Protein AF-A0A2V5UFL3-F1 (afdb_monomer_lite)

Foldseek 3Di:
DDDDDDDDDPPPPPVVVVVVVVVVVVVVVVVVVVVVQVLQQVQVVVQCVVVDPQPAWHKDWPDDDDFKTKIWIGGPDVVVDHIKIWMWGADPNHIHTDDMDNDDDPVRCVVVVPDPVHDD

Sequence (120 aa):
MRITSKTSSVRLCHVRLITLLALAITCVGSLSAASEERAVTIAAKEYVAANSRVSGFHVRVEKIEKDYARVKVIPKDPSETDAAWVFLKREKGVWRGLMMGTYFTREDYNEFHIPGGIQL

pLDDT: mean 83.34, std 21.04, range [37.44, 98.69]

Secondary structure (DSSP, 8-state):
---------TTSHHHHHHHHHHHHHHHHHHHHHHHHHHHHHHHHHHHHHHH---S-EEEEEEEEETTEEEEEEEESSTTT---EEEEEEEETTEEEEEEEES---HHHHHHTT--GGG--

Structure (mmCIF, N/CA/C/O backbone):
data_AF-A0A2V5UFL3-F1
#
_entry.id   AF-A0A2V5UFL3-F1
#
loop_
_atom_site.group_PDB
_atom_site.id
_atom_site.type_symbol
_atom_site.label_atom_id
_atom_site.label_alt_id
_atom_site.label_comp_id
_atom_site.label_asym_id
_atom_site.label_entity_id
_atom_site.label_seq_id
_atom_site.pdbx_PDB_ins_code
_atom_site.Cartn_x
_atom_site.Cartn_y
_atom_site.Cartn_z
_atom_site.occupancy
_atom_site.B_iso_or_equiv
_atom_site.auth_seq_id
_atom_site.auth_comp_id
_atom_site.auth_asym_id
_atom_site.auth_atom_id
_atom_site.pdbx_PDB_model_num
ATOM 1 N N . MET A 1 1 ? -3.287 36.948 74.217 1.00 37.44 1 MET A N 1
ATOM 2 C CA . MET A 1 1 ? -2.301 36.492 73.211 1.00 37.44 1 MET A CA 1
ATOM 3 C C . MET A 1 1 ? -3.013 36.448 71.856 1.00 37.44 1 MET A C 1
ATOM 5 O O . MET A 1 1 ? -3.918 35.642 71.698 1.00 37.44 1 MET A O 1
ATOM 9 N N . ARG A 1 2 ? -2.749 37.405 70.949 1.00 39.56 2 ARG A N 1
ATOM 10 C CA . ARG A 1 2 ? -3.377 37.484 69.609 1.00 39.56 2 ARG A CA 1
ATOM 11 C C . ARG A 1 2 ? -2.596 36.597 68.641 1.00 39.56 2 ARG A C 1
ATOM 13 O O . ARG A 1 2 ? -1.389 36.781 68.529 1.00 39.56 2 ARG A O 1
ATOM 20 N N . ILE A 1 3 ? -3.275 35.703 67.926 1.00 42.69 3 ILE A N 1
ATOM 21 C CA . ILE A 1 3 ? -2.694 34.955 66.804 1.00 42.69 3 ILE A CA 1
ATOM 22 C C . ILE A 1 3 ? -3.353 35.474 65.524 1.00 42.69 3 ILE A C 1
ATOM 24 O O . ILE A 1 3 ? -4.572 35.438 65.375 1.00 42.69 3 ILE A O 1
ATOM 28 N N . THR A 1 4 ? -2.532 36.034 64.644 1.00 44.34 4 THR A N 1
ATOM 29 C CA . THR A 1 4 ? -2.892 36.573 63.333 1.00 44.34 4 THR A CA 1
ATOM 30 C C . THR A 1 4 ? -3.132 35.436 62.333 1.00 44.34 4 THR A C 1
ATOM 32 O O . THR A 1 4 ? -2.289 34.557 62.165 1.00 44.34 4 THR A O 1
ATOM 35 N N . SER A 1 5 ? -4.278 35.442 61.642 1.00 39.91 5 SER A N 1
ATOM 36 C CA . SER A 1 5 ? -4.560 34.500 60.553 1.00 39.91 5 SER A CA 1
ATOM 37 C C . SER A 1 5 ? -3.822 34.921 59.278 1.00 39.91 5 SER A C 1
ATOM 39 O O . SER A 1 5 ? -4.072 36.000 58.737 1.00 39.91 5 SER A O 1
ATOM 41 N N . LYS A 1 6 ? -2.932 34.065 58.765 1.00 42.91 6 LYS A N 1
ATOM 42 C CA . LYS A 1 6 ? -2.357 34.198 57.419 1.00 42.91 6 LYS A CA 1
ATOM 43 C C . LYS A 1 6 ? -3.362 33.678 56.390 1.00 42.91 6 LYS A C 1
ATOM 45 O O . LYS A 1 6 ? -3.537 32.471 56.257 1.00 42.91 6 LYS A O 1
ATOM 50 N N . THR A 1 7 ? -3.956 34.578 55.616 1.00 50.47 7 THR A N 1
ATOM 51 C CA . THR A 1 7 ? -4.783 34.226 54.454 1.00 50.47 7 THR A CA 1
ATOM 52 C C . THR A 1 7 ? -4.183 34.904 53.235 1.00 50.47 7 THR A C 1
ATOM 54 O O . THR A 1 7 ? -4.352 36.108 53.089 1.00 50.47 7 THR A O 1
ATOM 57 N N . SER A 1 8 ? -3.442 34.166 52.399 1.00 49.12 8 SER A N 1
ATOM 58 C CA . SER A 1 8 ? -3.213 34.454 50.964 1.00 49.12 8 SER A CA 1
ATOM 59 C C . SER A 1 8 ? -2.169 33.498 50.381 1.00 49.12 8 SER A C 1
ATOM 61 O O . SER A 1 8 ? -0.996 33.837 50.265 1.00 49.12 8 SER A O 1
ATOM 63 N N . SER A 1 9 ? -2.562 32.276 50.016 1.00 47.22 9 SER A N 1
ATOM 64 C CA . SER A 1 9 ? -1.705 31.412 49.172 1.00 47.22 9 SER A CA 1
ATOM 65 C C . SER A 1 9 ? -2.474 30.457 48.248 1.00 47.22 9 SER A C 1
ATOM 67 O O . SER A 1 9 ? -1.870 29.779 47.428 1.00 47.22 9 SER A O 1
ATOM 69 N N . VAL A 1 10 ? -3.809 30.408 48.312 1.00 48.25 10 VAL A N 1
ATOM 70 C CA . VAL A 1 10 ? -4.578 29.316 47.677 1.00 48.25 10 VAL A CA 1
ATOM 71 C C . VAL A 1 10 ? -4.813 29.515 46.168 1.00 48.25 10 VAL A C 1
ATOM 73 O O . VAL A 1 10 ? -5.103 28.557 45.455 1.00 48.25 10 VAL A O 1
ATOM 76 N N . ARG A 1 11 ? -4.647 30.730 45.625 1.00 48.91 11 ARG A N 1
ATOM 77 C CA . ARG A 1 11 ? -5.017 31.014 44.222 1.00 48.91 11 ARG A CA 1
ATOM 78 C C . ARG A 1 11 ? -3.929 30.726 43.175 1.00 48.91 11 ARG A C 1
ATOM 80 O O . ARG A 1 11 ? -4.244 30.736 41.993 1.00 48.91 11 ARG A O 1
ATOM 87 N N . LEU A 1 12 ? -2.686 30.430 43.571 1.00 42.66 12 LEU A N 1
ATOM 88 C CA . LEU A 1 12 ? -1.566 30.286 42.622 1.00 42.66 12 LEU A CA 1
ATOM 89 C C . LEU A 1 12 ? -1.245 28.826 42.225 1.00 42.66 12 LEU A C 1
ATOM 91 O O . LEU A 1 12 ? -0.636 28.600 41.182 1.00 42.66 12 LEU A O 1
ATOM 95 N N . CYS A 1 13 ? -1.680 27.829 43.009 1.00 39.75 13 CYS A N 1
ATOM 96 C CA . CYS A 1 13 ? -1.361 26.412 42.755 1.00 39.75 13 CYS A CA 1
ATOM 97 C C . CYS A 1 13 ? -2.245 25.731 41.696 1.00 39.75 13 CYS A C 1
ATOM 99 O O . CYS A 1 13 ? -1.808 24.763 41.080 1.00 39.75 13 CYS A O 1
ATOM 101 N N . HIS A 1 14 ? -3.456 26.232 41.435 1.00 38.62 14 HIS A N 1
ATOM 102 C CA . HIS A 1 14 ? -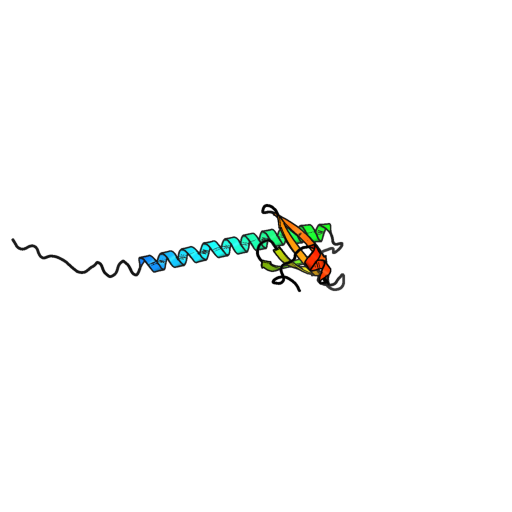4.385 25.568 40.508 1.00 38.62 14 HIS A CA 1
ATOM 103 C C . HIS A 1 14 ? -4.048 25.796 39.026 1.00 38.62 14 HIS A C 1
ATOM 105 O O . HIS A 1 14 ? -4.368 24.958 38.189 1.00 38.62 14 HIS A O 1
ATOM 111 N N . VAL A 1 15 ? -3.355 26.888 38.687 1.00 44.06 15 VAL A N 1
ATOM 112 C CA . VAL A 1 15 ? -3.023 27.213 37.286 1.00 44.06 15 VAL A CA 1
ATOM 113 C C . VAL A 1 15 ? -1.778 26.453 36.798 1.00 44.06 15 VAL A C 1
ATOM 115 O O . VAL A 1 15 ? -1.653 26.162 35.611 1.00 44.06 15 VAL A O 1
ATOM 118 N N . ARG A 1 16 ? -0.872 26.062 37.709 1.00 47.00 16 ARG A N 1
ATOM 119 C CA . ARG A 1 16 ? 0.365 25.329 37.368 1.00 47.00 16 ARG A CA 1
ATOM 120 C C . ARG A 1 16 ? 0.196 23.813 37.247 1.00 47.00 16 ARG A C 1
ATOM 122 O O . ARG A 1 16 ? 1.035 23.168 36.629 1.00 47.00 16 ARG A O 1
ATOM 129 N N . LEU A 1 17 ? -0.870 23.241 37.805 1.00 44.66 17 LEU A N 1
ATOM 130 C CA . LEU A 1 17 ? -1.098 21.792 37.757 1.00 44.66 17 LEU A CA 1
ATOM 131 C C . LEU A 1 17 ? -1.708 21.333 36.417 1.00 44.66 17 LEU A C 1
ATOM 133 O O . LEU A 1 17 ? -1.448 20.223 35.968 1.00 44.66 17 LEU A O 1
ATOM 137 N N . ILE A 1 18 ? -2.465 22.203 35.739 1.00 50.38 18 ILE A N 1
ATOM 138 C CA . ILE A 1 18 ? -3.144 21.879 34.470 1.00 50.38 18 ILE A CA 1
ATOM 139 C C . ILE A 1 18 ? -2.163 21.884 33.281 1.00 50.38 18 ILE A C 1
ATOM 141 O O . ILE A 1 18 ? -2.293 21.082 32.359 1.00 50.38 18 ILE A O 1
ATOM 145 N N . THR A 1 19 ? -1.135 22.735 33.310 1.00 50.19 19 THR A N 1
ATOM 146 C CA . THR A 1 19 ? -0.148 22.859 32.220 1.00 50.19 19 THR A CA 1
ATOM 147 C C . THR A 1 19 ? 0.825 21.678 32.133 1.00 50.19 19 THR A C 1
ATOM 149 O O . THR A 1 19 ? 1.247 21.322 31.036 1.00 50.19 19 THR A O 1
ATOM 152 N N . LEU A 1 20 ? 1.137 21.015 33.252 1.00 50.00 20 LEU A N 1
ATOM 153 C CA . LEU A 1 20 ? 2.008 19.830 33.277 1.00 50.00 20 LEU A CA 1
ATOM 154 C C . LEU A 1 20 ? 1.320 18.555 32.759 1.00 50.00 20 LEU A C 1
ATOM 156 O O . LEU A 1 20 ? 1.989 17.691 32.198 1.00 50.00 20 LEU A O 1
ATOM 160 N N . LEU A 1 21 ? -0.008 18.448 32.879 1.00 49.72 21 LEU A N 1
ATOM 161 C CA . LEU A 1 21 ? -0.758 17.286 32.390 1.00 49.72 21 LEU A CA 1
ATOM 162 C C . LEU A 1 21 ? -0.934 17.306 30.859 1.00 49.72 21 LEU A C 1
ATOM 164 O O . LEU A 1 21 ? -0.890 16.259 30.219 1.00 49.72 21 LEU A O 1
ATOM 168 N N . ALA A 1 22 ? -1.058 18.491 30.253 1.00 52.38 22 ALA A N 1
ATOM 169 C CA . ALA A 1 22 ? -1.184 18.637 28.800 1.00 52.38 22 ALA A CA 1
ATOM 170 C C . ALA A 1 22 ? 0.103 18.264 28.032 1.00 52.38 22 ALA A C 1
ATOM 172 O O . ALA A 1 22 ? 0.022 17.790 26.901 1.00 52.38 22 ALA A 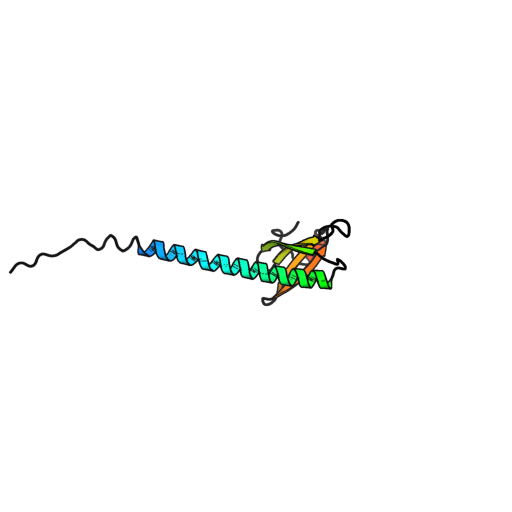O 1
ATOM 173 N N . LEU A 1 23 ? 1.284 18.423 28.646 1.00 50.09 23 LEU A N 1
ATOM 174 C CA . LEU A 1 23 ? 2.574 18.122 28.010 1.00 50.09 23 LEU A CA 1
ATOM 175 C C . LEU A 1 23 ? 2.916 16.618 28.008 1.00 50.09 23 LEU A C 1
ATOM 177 O O . LEU A 1 23 ? 3.682 16.164 27.165 1.00 50.09 23 LEU A O 1
ATOM 181 N N . ALA A 1 24 ? 2.332 15.825 28.911 1.00 51.88 24 ALA A N 1
ATOM 182 C CA . ALA A 1 24 ? 2.533 14.372 28.944 1.00 51.88 24 ALA A CA 1
ATOM 183 C C . ALA A 1 24 ? 1.692 13.623 27.889 1.00 51.88 24 ALA A C 1
ATOM 185 O O . ALA A 1 24 ? 2.089 12.556 27.420 1.00 51.88 24 ALA A O 1
ATOM 186 N N . ILE A 1 25 ? 0.549 14.187 27.481 1.00 52.91 25 ILE A N 1
ATOM 187 C CA . ILE A 1 25 ? -0.391 13.547 26.543 1.00 52.91 25 ILE A CA 1
ATOM 188 C C . ILE A 1 25 ? 0.145 13.562 25.099 1.00 52.91 25 ILE A C 1
ATOM 190 O O . ILE A 1 25 ? -0.155 12.660 24.318 1.00 52.91 25 ILE A O 1
ATOM 194 N N . THR A 1 26 ? 0.995 14.524 24.735 1.00 54.38 26 THR A N 1
ATOM 195 C CA . THR A 1 26 ? 1.530 14.643 23.367 1.00 54.38 26 THR A CA 1
ATOM 196 C C . THR A 1 26 ? 2.640 13.637 23.050 1.00 54.38 26 THR A C 1
ATOM 198 O O . THR A 1 26 ? 2.790 13.241 21.896 1.00 54.38 26 THR A O 1
ATOM 201 N N . CYS A 1 27 ? 3.388 13.157 24.047 1.00 53.66 27 CYS A N 1
ATOM 202 C CA . CYS A 1 27 ? 4.487 12.212 23.815 1.00 53.66 27 CYS A CA 1
ATOM 203 C C . CYS A 1 27 ? 4.018 10.779 23.505 1.00 53.66 27 CYS A C 1
ATOM 205 O O . CYS A 1 27 ? 4.705 10.057 22.784 1.00 53.66 27 CYS A O 1
ATOM 207 N N . VAL A 1 28 ? 2.851 10.359 24.011 1.00 58.12 28 VAL A N 1
ATOM 208 C CA . VAL A 1 28 ? 2.357 8.978 23.837 1.00 58.12 28 VAL A CA 1
ATOM 209 C C . VAL A 1 28 ? 1.845 8.727 22.411 1.00 58.12 28 VAL A C 1
ATOM 211 O O . VAL A 1 28 ? 2.096 7.664 21.845 1.00 58.12 28 VAL A O 1
ATOM 214 N N . GLY A 1 29 ? 1.183 9.711 21.792 1.00 59.06 29 GLY A N 1
ATOM 215 C CA . GLY A 1 29 ? 0.630 9.567 20.438 1.00 59.06 29 GLY A CA 1
ATOM 216 C C . GLY A 1 29 ? 1.696 9.389 19.350 1.00 59.06 29 GLY A C 1
ATOM 217 O O . GLY A 1 29 ? 1.552 8.544 18.466 1.00 59.06 29 GLY A O 1
ATOM 218 N N . SER A 1 30 ? 2.805 10.127 19.443 1.00 63.56 30 SER A N 1
ATOM 219 C CA . SER A 1 30 ? 3.878 10.108 18.436 1.00 63.56 30 SER A CA 1
ATOM 220 C C . SER A 1 30 ? 4.609 8.765 18.360 1.00 63.56 30 SER A C 1
ATOM 222 O O . SER A 1 30 ? 4.989 8.322 17.276 1.00 63.56 30 SER A O 1
ATOM 224 N N . LEU A 1 31 ? 4.779 8.084 19.498 1.00 66.75 31 LEU A N 1
ATOM 225 C CA . LEU A 1 31 ? 5.434 6.776 19.533 1.00 66.75 31 LEU A CA 1
ATOM 226 C C . LEU A 1 31 ? 4.569 5.693 18.869 1.00 66.75 31 LEU A C 1
ATOM 228 O O . LEU A 1 31 ? 5.103 4.852 18.146 1.00 66.75 31 LEU A O 1
ATOM 232 N N . SER A 1 32 ? 3.245 5.764 19.050 1.00 76.88 32 SER A N 1
ATOM 233 C CA . SER A 1 32 ? 2.290 4.846 18.417 1.00 76.88 32 SER A CA 1
ATOM 234 C C . SER A 1 32 ? 2.257 5.003 16.896 1.00 76.88 32 SER A C 1
ATOM 236 O O . SER A 1 32 ? 2.218 4.006 16.180 1.00 76.88 32 SER A O 1
ATOM 238 N N . ALA A 1 33 ? 2.300 6.235 16.381 1.00 80.56 33 ALA A N 1
ATOM 239 C CA . ALA A 1 33 ? 2.330 6.473 14.937 1.00 80.56 33 ALA A CA 1
ATOM 240 C C . ALA A 1 33 ? 3.618 5.919 14.301 1.00 80.56 33 ALA A C 1
ATOM 242 O O . ALA A 1 33 ? 3.568 5.227 13.286 1.00 80.56 33 ALA A O 1
ATOM 243 N N . ALA A 1 34 ? 4.768 6.138 14.947 1.00 85.25 34 ALA A N 1
ATOM 244 C CA . ALA A 1 34 ? 6.055 5.645 14.462 1.00 85.25 34 ALA A CA 1
ATOM 245 C C . ALA A 1 34 ? 6.203 4.112 14.545 1.00 85.25 34 ALA A C 1
ATOM 247 O O . ALA A 1 34 ? 6.981 3.529 13.784 1.00 85.25 34 ALA A O 1
ATOM 248 N N . SER A 1 35 ? 5.523 3.438 15.481 1.00 90.00 35 SER A N 1
ATOM 249 C CA . SER A 1 35 ? 5.478 1.969 15.511 1.00 90.00 35 SER A CA 1
ATOM 250 C C . SER A 1 35 ? 4.544 1.414 14.438 1.00 90.00 35 SER A C 1
ATOM 252 O O . SER A 1 35 ? 4.875 0.421 13.795 1.00 90.00 35 SER A O 1
ATOM 254 N N . GLU A 1 36 ? 3.412 2.081 14.212 1.00 94.38 36 GLU A N 1
ATOM 255 C CA . GLU A 1 36 ? 2.435 1.716 13.188 1.00 94.38 36 GLU A CA 1
ATOM 256 C C . GLU A 1 36 ? 3.030 1.804 11.778 1.00 94.38 36 GLU A C 1
ATOM 258 O O . GLU A 1 36 ? 2.995 0.840 11.016 1.00 94.38 36 GLU A O 1
ATOM 263 N N . GLU A 1 37 ? 3.670 2.929 11.453 1.00 96.12 37 GLU A N 1
ATOM 264 C CA . GLU A 1 37 ? 4.316 3.135 10.156 1.00 96.12 37 GLU A CA 1
ATOM 265 C C . GLU A 1 37 ? 5.421 2.101 9.899 1.00 96.12 37 GLU A C 1
ATOM 267 O O . GLU A 1 37 ? 5.567 1.597 8.781 1.00 96.12 37 GLU A O 1
ATOM 272 N N . ARG A 1 38 ? 6.164 1.714 10.947 1.00 96.69 38 ARG A N 1
ATOM 273 C CA . ARG A 1 38 ? 7.159 0.637 10.869 1.00 96.69 38 ARG A CA 1
ATOM 274 C C . ARG A 1 38 ? 6.523 -0.718 10.568 1.00 96.69 38 ARG A C 1
ATOM 276 O O . ARG A 1 38 ? 7.032 -1.421 9.698 1.00 96.69 38 ARG A O 1
ATOM 283 N N . ALA A 1 39 ? 5.426 -1.073 11.235 1.00 97.38 39 ALA A N 1
ATOM 284 C CA . ALA A 1 39 ? 4.725 -2.333 10.992 1.00 97.38 39 ALA A CA 1
ATOM 285 C C . ALA A 1 39 ? 4.178 -2.413 9.554 1.00 97.38 39 ALA A C 1
ATOM 287 O O . ALA A 1 39 ? 4.396 -3.410 8.866 1.00 97.38 39 ALA A O 1
ATOM 288 N N . VAL A 1 40 ? 3.562 -1.330 9.066 1.00 98.38 40 VAL A N 1
ATOM 289 C CA . VAL A 1 40 ? 3.100 -1.212 7.673 1.00 98.38 40 VAL A CA 1
ATOM 290 C C . VAL A 1 40 ? 4.268 -1.320 6.690 1.00 98.38 40 VAL A C 1
ATOM 292 O O . VAL A 1 40 ? 4.177 -2.036 5.697 1.00 98.38 40 VAL A O 1
ATOM 295 N N . THR A 1 41 ? 5.385 -0.645 6.973 1.00 98.44 41 THR A N 1
ATOM 296 C CA . THR A 1 41 ? 6.595 -0.681 6.136 1.00 98.44 41 THR A CA 1
ATOM 297 C C . THR A 1 41 ? 7.151 -2.096 5.994 1.00 98.44 41 THR A C 1
ATOM 299 O O . THR A 1 41 ? 7.538 -2.491 4.894 1.00 98.44 41 THR A O 1
ATOM 302 N N . ILE A 1 42 ? 7.209 -2.858 7.091 1.00 98.19 42 ILE A N 1
ATOM 303 C CA . ILE A 1 42 ? 7.691 -4.246 7.087 1.00 98.19 42 ILE A CA 1
ATOM 304 C C . ILE A 1 42 ? 6.757 -5.118 6.245 1.00 98.19 42 ILE A C 1
ATOM 306 O O . ILE A 1 42 ? 7.213 -5.727 5.280 1.00 98.19 42 ILE A O 1
ATOM 310 N N . ALA A 1 43 ? 5.452 -5.086 6.529 1.00 98.44 43 ALA A N 1
ATOM 311 C CA . ALA A 1 43 ? 4.467 -5.882 5.799 1.00 98.44 43 ALA A CA 1
ATOM 312 C C . ALA A 1 43 ? 4.430 -5.544 4.298 1.00 98.44 43 ALA A C 1
ATOM 314 O O . ALA A 1 43 ? 4.300 -6.434 3.458 1.00 98.44 43 ALA A O 1
ATOM 315 N N . ALA A 1 44 ? 4.594 -4.268 3.934 1.00 98.38 44 ALA A N 1
ATOM 316 C CA . ALA A 1 44 ? 4.659 -3.854 2.537 1.00 98.38 44 ALA A CA 1
ATOM 317 C C . ALA A 1 44 ? 5.895 -4.423 1.836 1.00 98.38 44 ALA A C 1
ATOM 319 O O . ALA A 1 44 ? 5.784 -4.930 0.723 1.00 98.38 44 ALA A O 1
ATOM 320 N N . LYS A 1 45 ? 7.067 -4.386 2.482 1.00 97.88 45 LYS A N 1
ATOM 321 C CA . LYS A 1 45 ? 8.290 -4.977 1.921 1.00 97.88 45 LYS A CA 1
ATOM 322 C C . LYS A 1 45 ? 8.154 -6.481 1.720 1.00 97.88 45 LYS A C 1
ATOM 324 O O . LYS A 1 45 ? 8.531 -6.970 0.661 1.00 97.88 45 LYS A O 1
ATOM 329 N N . GLU A 1 46 ? 7.602 -7.187 2.702 1.00 97.44 46 GLU A N 1
ATOM 330 C CA . GLU A 1 46 ? 7.355 -8.629 2.613 1.00 97.44 46 GLU A CA 1
ATOM 331 C C . GLU A 1 46 ? 6.397 -8.960 1.466 1.00 97.44 46 GLU A C 1
ATOM 333 O O . GLU A 1 46 ? 6.688 -9.828 0.645 1.00 97.44 46 GLU A O 1
ATOM 338 N N . TYR A 1 47 ? 5.293 -8.219 1.353 1.00 97.75 47 TYR A N 1
ATOM 339 C CA . TYR A 1 47 ? 4.325 -8.427 0.284 1.00 97.75 47 TYR A CA 1
ATOM 340 C C . TYR A 1 47 ? 4.916 -8.148 -1.103 1.00 97.75 47 TYR A C 1
ATOM 342 O O . TYR A 1 47 ? 4.735 -8.956 -2.011 1.00 97.75 47 TYR A O 1
ATOM 350 N N . VAL A 1 48 ? 5.660 -7.049 -1.275 1.00 96.81 48 VAL A N 1
ATOM 351 C CA . VAL A 1 48 ? 6.315 -6.730 -2.555 1.00 96.81 48 VAL A CA 1
ATOM 352 C C . VAL A 1 48 ? 7.353 -7.791 -2.906 1.00 96.81 48 VAL A C 1
ATOM 354 O O . VAL A 1 48 ? 7.366 -8.256 -4.039 1.00 96.81 48 VAL A O 1
ATOM 357 N N . ALA A 1 49 ? 8.181 -8.222 -1.952 1.00 95.69 49 ALA A N 1
ATOM 358 C CA . ALA A 1 49 ? 9.180 -9.263 -2.192 1.00 95.69 49 ALA A CA 1
ATOM 359 C C . ALA A 1 49 ? 8.548 -10.606 -2.602 1.00 95.69 49 ALA A C 1
ATOM 361 O O . ALA A 1 49 ? 9.126 -11.333 -3.403 1.00 95.69 49 ALA A O 1
ATOM 362 N N . ALA A 1 50 ? 7.357 -10.924 -2.085 1.00 96.12 50 ALA A N 1
ATOM 363 C CA . ALA A 1 50 ? 6.632 -12.141 -2.441 1.00 96.12 50 ALA A CA 1
ATOM 364 C C . ALA A 1 50 ? 5.895 -12.057 -3.794 1.00 96.12 50 ALA A C 1
ATOM 366 O O . ALA A 1 50 ? 5.634 -13.094 -4.400 1.00 96.12 50 ALA A O 1
ATOM 367 N N . ASN A 1 51 ? 5.546 -10.853 -4.264 1.00 95.31 51 ASN A N 1
ATOM 368 C CA . ASN A 1 51 ? 4.664 -10.654 -5.425 1.00 95.31 51 ASN A CA 1
ATOM 369 C C . ASN A 1 51 ? 5.317 -9.897 -6.596 1.00 95.31 51 ASN A C 1
ATOM 371 O O . ASN A 1 51 ? 4.672 -9.684 -7.621 1.00 95.3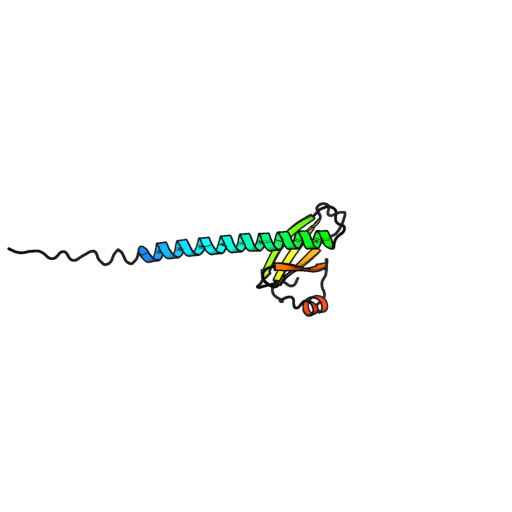1 51 ASN A O 1
ATOM 375 N N . SER A 1 52 ? 6.577 -9.475 -6.472 1.00 89.69 52 SER A N 1
ATOM 376 C CA . SER A 1 52 ? 7.307 -8.720 -7.493 1.00 89.69 52 SER A CA 1
ATOM 377 C C . SER A 1 52 ? 8.633 -9.386 -7.853 1.00 89.69 52 SER A C 1
ATOM 379 O O . SER A 1 52 ? 9.248 -10.071 -7.041 1.00 89.69 52 SER A O 1
ATOM 381 N N . ARG A 1 53 ? 9.095 -9.150 -9.086 1.00 88.00 53 ARG A N 1
ATOM 382 C CA . ARG A 1 53 ? 10.418 -9.577 -9.578 1.00 88.00 53 ARG A CA 1
ATOM 383 C C . ARG A 1 53 ? 11.491 -8.492 -9.452 1.00 88.00 53 ARG A C 1
ATOM 385 O O . ARG A 1 53 ? 12.624 -8.714 -9.865 1.00 88.00 53 ARG A O 1
ATOM 392 N N . VAL A 1 54 ? 11.137 -7.323 -8.920 1.00 86.50 54 VAL A N 1
ATOM 393 C CA . VAL A 1 54 ? 12.050 -6.181 -8.802 1.00 86.50 54 VAL A CA 1
ATOM 394 C C . VAL A 1 54 ? 13.170 -6.507 -7.819 1.00 86.50 54 VAL A C 1
ATOM 396 O O . VAL A 1 54 ? 12.920 -6.857 -6.666 1.00 86.50 54 VAL A O 1
ATOM 399 N N . SER A 1 55 ? 14.411 -6.357 -8.280 1.00 82.00 55 SER A N 1
ATOM 400 C CA . SER A 1 55 ? 15.627 -6.733 -7.550 1.00 82.00 55 SER A CA 1
ATOM 401 C C . SER A 1 55 ? 15.908 -5.831 -6.337 1.00 82.00 55 SER A C 1
ATOM 403 O O . SER A 1 55 ? 16.553 -6.241 -5.368 1.00 82.00 55 SER A O 1
ATOM 405 N N . GLY A 1 56 ? 15.379 -4.603 -6.347 1.00 92.69 56 GLY A N 1
ATOM 406 C CA . GLY A 1 56 ? 15.489 -3.678 -5.231 1.00 92.69 56 GLY A CA 1
ATOM 407 C C . GLY A 1 56 ? 14.515 -2.509 -5.305 1.00 92.69 56 GLY A C 1
ATOM 408 O O . GLY A 1 56 ? 14.321 -1.885 -6.343 1.00 92.69 56 GLY A O 1
ATOM 409 N N . PHE A 1 57 ? 13.937 -2.169 -4.157 1.00 96.62 57 PHE A N 1
ATOM 410 C CA . PHE A 1 57 ? 12.958 -1.095 -4.044 1.00 96.62 57 PHE A CA 1
ATOM 411 C C . PHE A 1 57 ? 13.027 -0.411 -2.676 1.00 96.62 57 PHE A C 1
ATOM 413 O O . PHE A 1 57 ? 13.560 -0.941 -1.696 1.00 96.62 57 PHE A O 1
ATOM 420 N N . HIS A 1 58 ? 12.454 0.783 -2.623 1.00 96.69 58 HIS A N 1
ATOM 421 C CA . HIS A 1 58 ? 12.098 1.504 -1.416 1.00 96.69 58 HIS A CA 1
ATOM 422 C C . HIS A 1 58 ? 10.578 1.523 -1.279 1.00 96.69 58 HIS A C 1
ATOM 424 O O . HIS A 1 58 ? 9.849 1.479 -2.268 1.00 96.69 58 HIS A O 1
ATOM 430 N N . VAL A 1 59 ? 10.098 1.607 -0.044 1.00 97.62 59 VAL A N 1
ATOM 431 C CA . VAL A 1 59 ? 8.677 1.813 0.232 1.00 97.62 59 VAL A CA 1
ATOM 432 C C . VAL A 1 59 ? 8.505 3.085 1.041 1.00 97.62 59 VAL A C 1
ATOM 434 O O . VAL A 1 59 ? 9.351 3.410 1.877 1.00 97.62 59 VAL A O 1
ATOM 437 N N . ARG A 1 60 ? 7.409 3.795 0.795 1.00 98.25 60 ARG A N 1
ATOM 438 C CA . ARG A 1 60 ? 7.000 4.973 1.555 1.00 98.25 60 ARG A CA 1
ATOM 439 C C . ARG A 1 60 ? 5.530 4.843 1.908 1.00 98.25 60 ARG A C 1
ATOM 441 O O . ARG A 1 60 ? 4.691 4.763 1.012 1.00 98.25 60 ARG A O 1
ATOM 448 N N . VAL A 1 61 ? 5.223 4.827 3.198 1.00 98.31 61 VAL A N 1
ATOM 449 C CA . VAL A 1 61 ? 3.836 4.865 3.664 1.00 98.31 61 VAL A CA 1
ATOM 450 C C . VAL A 1 61 ? 3.270 6.242 3.328 1.00 98.31 61 VAL A C 1
ATOM 452 O O . VAL A 1 61 ? 3.828 7.255 3.735 1.00 98.31 61 VAL A O 1
ATOM 455 N N . GLU A 1 62 ? 2.207 6.291 2.528 1.00 98.06 62 GLU A N 1
ATOM 456 C CA . GLU A 1 62 ? 1.584 7.562 2.138 1.00 98.06 62 GLU A CA 1
ATOM 457 C C . GLU A 1 62 ? 0.405 7.901 3.039 1.00 98.06 62 GLU A C 1
ATOM 459 O O . GLU A 1 62 ? 0.212 9.061 3.398 1.00 98.06 62 GLU A O 1
ATOM 464 N N . LYS A 1 63 ? -0.393 6.892 3.401 1.00 97.50 63 LYS A N 1
ATOM 465 C CA . LYS A 1 63 ? -1.546 7.084 4.272 1.00 97.50 63 LYS A CA 1
ATOM 466 C C . LYS A 1 63 ? -1.891 5.804 5.022 1.00 97.50 63 LYS A C 1
ATOM 468 O O . LYS A 1 63 ? -1.868 4.722 4.440 1.00 97.50 63 LYS A O 1
ATOM 473 N N . ILE A 1 64 ? -2.251 5.951 6.294 1.00 97.00 64 ILE A N 1
ATOM 474 C CA . ILE A 1 64 ? -2.864 4.910 7.123 1.00 97.00 64 ILE A CA 1
ATOM 475 C C . ILE A 1 64 ? -4.230 5.442 7.549 1.00 97.00 64 ILE A C 1
ATOM 477 O O . ILE A 1 64 ? -4.329 6.544 8.087 1.00 97.00 64 ILE A O 1
ATOM 481 N N . GLU A 1 65 ? -5.287 4.683 7.287 1.00 95.50 65 GLU A N 1
ATOM 482 C CA . GLU A 1 65 ? -6.651 5.031 7.668 1.00 95.50 65 GLU A CA 1
ATOM 483 C C . GLU A 1 65 ? -7.350 3.801 8.245 1.00 95.50 65 GLU A C 1
ATOM 485 O O . GLU A 1 65 ? -7.639 2.838 7.533 1.00 95.50 65 GLU A O 1
ATOM 490 N N . LYS A 1 66 ? -7.634 3.848 9.553 1.00 92.94 66 LYS A N 1
ATOM 491 C CA . LYS A 1 66 ? -8.199 2.726 10.318 1.00 92.94 66 LYS A CA 1
ATOM 492 C C . LYS A 1 66 ? -7.340 1.463 10.145 1.00 92.94 66 LYS A C 1
ATOM 494 O O . LYS A 1 66 ? -6.172 1.451 10.530 1.00 92.94 66 LYS A O 1
ATOM 499 N N . ASP A 1 67 ? -7.917 0.430 9.544 1.00 97.25 67 ASP A N 1
ATOM 500 C CA . ASP A 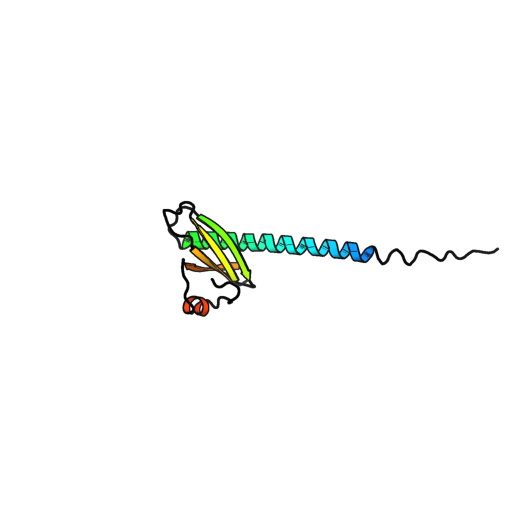1 67 ? -7.290 -0.861 9.290 1.00 97.25 67 ASP A CA 1
ATOM 501 C C . ASP A 1 67 ? -6.729 -0.974 7.875 1.00 97.25 67 ASP A C 1
ATOM 503 O O . ASP A 1 67 ? -6.457 -2.080 7.431 1.00 97.25 67 ASP A O 1
ATOM 507 N N . TYR A 1 68 ? -6.558 0.131 7.149 1.00 98.38 68 TYR A N 1
ATOM 508 C CA . TYR A 1 68 ? -5.992 0.119 5.805 1.00 98.38 68 TYR A CA 1
ATOM 509 C C . TYR A 1 68 ? -4.789 1.049 5.685 1.00 98.38 68 TYR A C 1
ATOM 511 O O . TYR A 1 68 ? -4.706 2.081 6.353 1.00 98.38 68 TYR A O 1
ATOM 519 N N . ALA A 1 69 ? -3.865 0.701 4.795 1.00 98.56 69 ALA A N 1
ATOM 520 C CA . ALA A 1 69 ? -2.727 1.542 4.461 1.00 98.56 69 ALA A CA 1
ATOM 521 C C . ALA A 1 69 ? -2.463 1.547 2.955 1.00 98.56 69 ALA A C 1
ATOM 523 O O . ALA A 1 69 ? -2.584 0.515 2.294 1.00 98.56 69 ALA A O 1
ATOM 524 N N . ARG A 1 70 ? -2.056 2.709 2.435 1.00 98.62 70 ARG A N 1
ATOM 525 C CA . ARG A 1 70 ? -1.504 2.864 1.090 1.00 98.62 70 ARG A CA 1
ATOM 526 C C . ARG A 1 70 ? -0.013 3.144 1.185 1.00 98.62 70 ARG A C 1
ATOM 528 O O . ARG A 1 70 ? 0.421 4.083 1.860 1.00 98.62 70 ARG A O 1
ATOM 535 N N . VAL A 1 71 ? 0.762 2.344 0.468 1.00 98.69 71 VAL A N 1
ATOM 536 C CA . VAL A 1 71 ? 2.219 2.425 0.439 1.00 98.69 71 VAL A CA 1
ATOM 537 C C . VAL A 1 71 ? 2.674 2.571 -1.001 1.00 98.69 71 VAL A C 1
ATOM 539 O O . VAL A 1 71 ? 2.284 1.785 -1.859 1.00 98.69 71 VAL A O 1
ATOM 542 N N . LYS A 1 72 ? 3.516 3.566 -1.272 1.00 98.38 72 LYS A N 1
ATOM 543 C CA . LYS A 1 72 ? 4.163 3.720 -2.572 1.00 98.38 72 LYS A CA 1
ATOM 544 C C . LYS A 1 72 ? 5.442 2.896 -2.614 1.00 98.38 72 LYS A C 1
ATOM 546 O O . LYS A 1 72 ? 6.274 2.999 -1.712 1.00 98.38 72 LYS A O 1
ATOM 551 N N . VAL A 1 73 ? 5.595 2.107 -3.666 1.00 97.88 73 VAL A N 1
ATOM 552 C CA . VAL A 1 73 ? 6.778 1.304 -3.972 1.00 97.88 73 VAL A CA 1
ATOM 553 C C . VAL A 1 73 ? 7.561 2.026 -5.055 1.00 97.88 73 VAL A C 1
ATOM 555 O O . VAL A 1 73 ? 7.028 2.339 -6.117 1.00 97.88 73 VAL A O 1
ATOM 558 N N . ILE A 1 74 ? 8.821 2.319 -4.767 1.00 96.94 74 ILE A N 1
ATOM 559 C CA . ILE A 1 74 ? 9.715 3.061 -5.649 1.00 96.94 74 ILE A CA 1
ATOM 560 C C . ILE A 1 74 ? 10.875 2.121 -5.985 1.00 96.94 74 ILE A C 1
ATOM 562 O O . ILE A 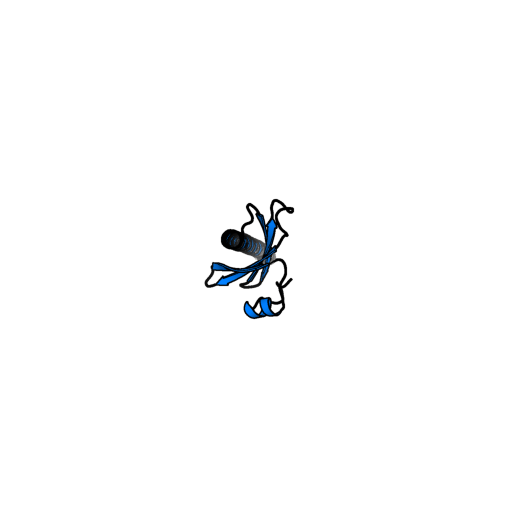1 74 ? 11.641 1.783 -5.077 1.00 96.94 74 ILE A O 1
ATOM 566 N N . PRO A 1 75 ? 11.008 1.653 -7.234 1.00 95.44 75 PRO A N 1
ATOM 567 C CA . PRO A 1 75 ? 12.140 0.824 -7.626 1.00 95.44 75 PRO A CA 1
ATOM 568 C C . PRO A 1 75 ? 13.440 1.615 -7.458 1.00 95.44 75 PRO A C 1
ATOM 570 O O . PRO A 1 75 ? 13.461 2.840 -7.592 1.00 95.44 75 PRO A O 1
ATOM 573 N N . LYS A 1 76 ? 14.529 0.921 -7.119 1.00 95.75 76 LYS A N 1
ATOM 574 C CA . LYS A 1 76 ? 15.850 1.561 -7.023 1.00 95.75 76 LYS A CA 1
ATOM 575 C C . LYS A 1 76 ? 16.343 2.026 -8.387 1.00 95.75 76 LYS A C 1
ATOM 577 O O . LYS A 1 76 ? 16.944 3.093 -8.471 1.00 95.75 76 LYS A O 1
ATOM 582 N N . ASP A 1 77 ? 16.074 1.230 -9.416 1.00 92.19 77 ASP A N 1
ATOM 583 C CA . ASP A 1 77 ? 16.332 1.575 -10.804 1.00 92.19 77 ASP A CA 1
ATOM 584 C C . ASP A 1 77 ? 14.996 1.869 -11.512 1.00 92.19 77 ASP A C 1
ATOM 586 O O . ASP A 1 77 ? 14.204 0.950 -11.733 1.00 92.19 77 ASP A O 1
ATOM 590 N N . PRO A 1 78 ? 14.706 3.136 -11.858 1.00 88.06 78 PRO A N 1
ATOM 591 C CA . PRO A 1 78 ? 13.472 3.500 -12.549 1.00 88.06 78 PRO A CA 1
ATOM 592 C C . PRO A 1 78 ? 13.428 3.026 -14.010 1.00 88.06 78 PRO A C 1
ATOM 594 O O . PRO A 1 78 ? 12.385 3.150 -14.642 1.00 88.06 78 PRO A O 1
ATOM 597 N N . SER A 1 79 ? 14.531 2.512 -14.567 1.00 90.25 79 SER A N 1
ATOM 598 C CA . SER A 1 79 ? 14.546 1.917 -15.908 1.00 90.25 79 SER A CA 1
ATOM 599 C C . SER A 1 79 ? 14.076 0.458 -15.928 1.00 90.25 79 SER A C 1
ATOM 601 O O . SER A 1 79 ? 13.685 -0.033 -16.986 1.00 90.25 79 SER A O 1
ATOM 603 N N . GLU A 1 80 ? 14.060 -0.226 -14.775 1.00 87.31 80 GLU A N 1
ATOM 604 C CA . GLU A 1 80 ? 13.579 -1.610 -14.667 1.00 87.31 80 GLU A CA 1
ATOM 605 C C . GLU A 1 80 ? 12.047 -1.695 -14.667 1.00 87.31 80 GLU A C 1
ATOM 607 O O . GLU A 1 80 ? 11.473 -2.617 -15.247 1.00 87.31 80 GLU A O 1
ATOM 612 N N . THR A 1 81 ? 11.376 -0.768 -13.977 1.00 91.06 81 THR A N 1
ATOM 613 C CA . THR A 1 81 ? 9.914 -0.744 -13.850 1.00 91.06 81 THR A CA 1
ATOM 614 C C . THR A 1 81 ? 9.417 0.611 -13.351 1.00 91.06 81 THR A C 1
ATOM 616 O O . THR A 1 81 ? 10.159 1.376 -12.736 1.00 91.06 81 THR A O 1
ATOM 619 N N . ASP A 1 82 ? 8.122 0.864 -13.525 1.00 92.94 82 ASP A N 1
ATOM 620 C CA . ASP A 1 82 ? 7.436 1.999 -12.916 1.00 92.94 82 ASP A CA 1
ATOM 621 C C . ASP A 1 82 ? 7.247 1.834 -11.400 1.00 92.94 82 ASP A C 1
ATOM 623 O O . ASP A 1 82 ? 7.162 0.724 -10.861 1.00 92.94 82 ASP A O 1
ATOM 627 N N . ALA A 1 83 ? 7.120 2.968 -10.706 1.00 95.75 83 ALA A N 1
ATOM 628 C CA . ALA A 1 83 ? 6.665 2.999 -9.321 1.00 95.75 83 ALA A CA 1
ATOM 629 C C . ALA A 1 83 ? 5.204 2.534 -9.216 1.00 95.75 83 ALA A C 1
ATOM 631 O O . ALA A 1 83 ? 4.360 2.908 -10.029 1.00 95.75 83 ALA A O 1
ATOM 632 N N . ALA A 1 84 ? 4.897 1.777 -8.167 1.00 97.19 84 ALA A N 1
ATOM 633 C CA . ALA A 1 84 ? 3.583 1.182 -7.941 1.00 97.19 84 ALA A CA 1
ATOM 634 C C . ALA A 1 84 ? 3.035 1.555 -6.560 1.00 97.19 84 ALA A C 1
ATOM 636 O O . ALA A 1 84 ? 3.734 2.138 -5.725 1.00 97.19 84 ALA A O 1
ATOM 637 N N . TRP A 1 85 ? 1.788 1.183 -6.295 1.00 98.44 85 TRP A N 1
ATOM 638 C CA . TRP A 1 85 ? 1.193 1.254 -4.968 1.00 98.44 85 TRP A CA 1
ATOM 639 C C . TRP A 1 85 ? 0.822 -0.132 -4.472 1.00 98.44 85 TRP A C 1
ATOM 641 O O . TRP A 1 85 ? 0.473 -1.017 -5.249 1.00 98.44 85 TRP A O 1
ATOM 651 N N . VAL A 1 86 ? 0.897 -0.294 -3.157 1.00 98.44 86 VAL A N 1
ATOM 652 C CA . VAL A 1 86 ? 0.450 -1.468 -2.417 1.00 98.44 86 VAL A CA 1
ATOM 653 C C . VAL A 1 86 ? -0.600 -1.012 -1.420 1.00 98.44 86 VAL A C 1
ATOM 655 O O . VAL A 1 86 ? -0.374 -0.069 -0.651 1.00 98.44 86 VAL A O 1
ATOM 658 N N . PHE A 1 87 ? -1.727 -1.711 -1.413 1.00 98.50 87 PHE A N 1
ATOM 659 C CA . PHE A 1 87 ? -2.739 -1.585 -0.378 1.00 98.50 87 PHE A CA 1
ATOM 660 C C . PHE A 1 87 ? -2.579 -2.717 0.629 1.00 98.50 87 PHE A C 1
ATOM 662 O O . PHE A 1 87 ? -2.452 -3.883 0.255 1.00 98.50 87 PHE A O 1
ATOM 669 N N . LEU A 1 88 ? -2.586 -2.367 1.913 1.00 98.69 88 LEU A N 1
ATOM 670 C CA . LEU A 1 88 ? -2.540 -3.317 3.019 1.00 98.69 88 LEU A CA 1
ATOM 671 C C . LEU A 1 88 ? -3.782 -3.183 3.888 1.00 98.69 88 LEU A C 1
ATOM 673 O O . LEU A 1 88 ? -4.353 -2.096 3.999 1.00 98.69 88 LEU A O 1
ATOM 677 N N . LYS A 1 89 ? -4.142 -4.278 4.554 1.00 98.38 89 LYS A N 1
ATOM 678 C CA . LYS A 1 89 ? -5.191 -4.324 5.567 1.00 98.38 89 LYS A CA 1
ATOM 679 C C . LYS A 1 89 ? -4.690 -4.967 6.848 1.00 98.38 89 LYS A C 1
ATOM 681 O O . LYS A 1 89 ? -3.934 -5.938 6.813 1.00 98.38 89 LYS A O 1
ATOM 686 N N . ARG A 1 90 ? -5.116 -4.423 7.980 1.00 97.94 90 ARG A N 1
ATOM 687 C CA . ARG A 1 90 ? -4.881 -4.990 9.298 1.00 97.94 90 ARG A CA 1
ATOM 688 C C . ARG A 1 90 ? -5.956 -6.027 9.594 1.00 97.94 90 ARG A C 1
ATOM 690 O O . ARG A 1 90 ? -7.141 -5.717 9.658 1.00 97.94 90 ARG A O 1
ATOM 697 N N . GLU A 1 91 ? -5.534 -7.258 9.832 1.00 95.50 91 GLU A N 1
ATOM 698 C CA . GLU A 1 91 ? -6.398 -8.357 10.251 1.00 95.50 91 GLU A CA 1
ATOM 699 C C . GLU A 1 91 ? -5.862 -8.925 11.562 1.00 95.50 91 GLU A C 1
ATOM 701 O O . GLU A 1 91 ? -4.714 -9.357 11.638 1.00 95.50 91 GLU A O 1
ATOM 706 N N . LYS A 1 92 ? -6.681 -8.907 12.623 1.00 93.50 92 LYS A N 1
ATOM 707 C CA . LYS A 1 92 ? -6.298 -9.412 13.959 1.00 93.50 92 LYS A CA 1
ATOM 708 C C . LYS A 1 92 ? -4.970 -8.822 14.474 1.00 93.50 92 LYS A C 1
ATOM 710 O O . LYS A 1 92 ? -4.171 -9.517 15.092 1.00 93.50 92 LYS A O 1
ATOM 715 N N . GLY A 1 93 ? -4.734 -7.537 14.201 1.00 92.88 93 GLY A N 1
ATOM 716 C CA . GLY A 1 93 ? -3.523 -6.823 14.621 1.00 92.88 93 GLY A CA 1
ATOM 717 C C . GLY A 1 93 ? -2.319 -6.961 13.682 1.00 92.88 93 GLY A C 1
ATOM 718 O O . GLY A 1 93 ? -1.310 -6.306 13.922 1.00 92.88 93 GLY A O 1
ATOM 719 N N . VAL A 1 94 ? -2.419 -7.749 12.608 1.00 95.75 94 VAL A N 1
ATOM 720 C CA . VAL A 1 94 ? -1.322 -7.993 11.660 1.00 95.75 94 VAL A CA 1
ATOM 721 C C . VAL A 1 94 ? -1.633 -7.346 10.315 1.00 95.75 94 VAL A C 1
ATOM 723 O O . VAL A 1 94 ? -2.722 -7.521 9.775 1.00 95.75 94 VAL A O 1
ATOM 726 N N . TRP A 1 95 ? -0.676 -6.606 9.761 1.00 98.31 95 TRP A N 1
ATOM 727 C CA . TRP A 1 95 ? -0.790 -6.019 8.426 1.00 98.31 95 TRP A CA 1
ATOM 728 C C . TRP A 1 95 ? -0.513 -7.060 7.343 1.00 98.31 95 TRP A C 1
ATOM 730 O O . TRP A 1 95 ? 0.486 -7.771 7.400 1.00 98.31 95 TRP A O 1
ATOM 740 N N . ARG A 1 96 ? -1.389 -7.134 6.339 1.00 97.94 96 ARG A N 1
ATOM 741 C CA . ARG A 1 96 ? -1.272 -8.042 5.193 1.00 97.94 96 ARG A CA 1
ATOM 742 C C . ARG A 1 96 ? -1.503 -7.266 3.905 1.00 97.94 96 ARG A C 1
ATOM 744 O O . ARG A 1 96 ? -2.388 -6.414 3.856 1.00 97.94 96 ARG A O 1
ATOM 751 N N . GLY A 1 97 ? -0.708 -7.539 2.874 1.00 97.50 97 GLY A N 1
ATOM 752 C CA . GLY A 1 97 ? -0.937 -6.950 1.557 1.00 97.50 97 GLY A CA 1
ATOM 753 C C . GLY A 1 97 ? -2.188 -7.531 0.905 1.00 97.50 97 GLY A C 1
ATOM 754 O O . GLY A 1 97 ? -2.438 -8.732 0.994 1.00 97.50 97 GLY A O 1
ATOM 755 N N . LEU A 1 98 ? -2.978 -6.656 0.291 1.00 97.19 98 LEU A N 1
ATOM 756 C CA . LEU A 1 98 ? -4.209 -6.999 -0.413 1.00 97.19 98 LEU A CA 1
ATOM 757 C C . LEU A 1 98 ? -3.978 -7.026 -1.917 1.00 97.19 98 LEU A C 1
ATOM 759 O O . LEU A 1 98 ? -4.247 -8.029 -2.567 1.00 97.19 98 LEU A O 1
ATOM 763 N N . MET A 1 99 ? -3.451 -5.923 -2.447 1.00 96.81 99 MET A N 1
ATOM 764 C CA . MET A 1 99 ? -3.221 -5.762 -3.873 1.00 96.81 99 MET A CA 1
ATOM 765 C C . MET A 1 99 ? -2.077 -4.791 -4.158 1.00 96.81 99 MET A C 1
ATOM 767 O O . MET A 1 99 ? -1.739 -3.940 -3.327 1.00 96.81 99 MET A O 1
ATOM 771 N N . MET A 1 100 ? -1.502 -4.910 -5.353 1.00 96.62 100 MET A N 1
ATOM 772 C CA . MET A 1 100 ? -0.424 -4.063 -5.849 1.00 96.62 100 MET A CA 1
ATOM 773 C C . MET A 1 100 ? -0.624 -3.762 -7.330 1.00 96.62 100 MET A C 1
ATOM 775 O O . MET A 1 100 ? -1.032 -4.637 -8.088 1.00 96.62 100 MET A O 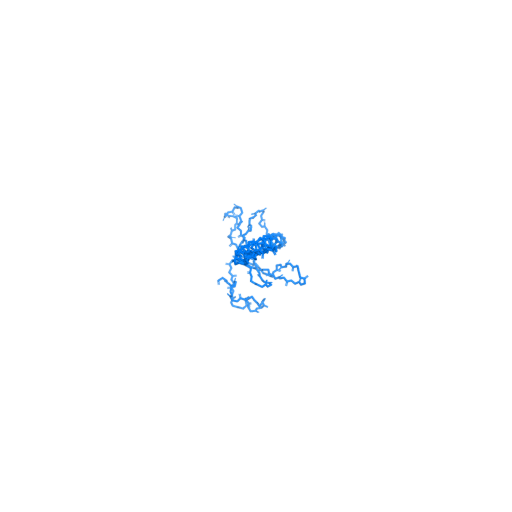1
ATOM 779 N N . GLY A 1 101 ? -0.291 -2.543 -7.742 1.00 95.75 101 GLY A N 1
ATOM 780 C CA . GLY A 1 101 ? -0.427 -2.123 -9.130 1.00 95.75 101 GLY A CA 1
ATOM 781 C C . GLY A 1 101 ? 0.003 -0.680 -9.362 1.00 95.75 101 GLY A C 1
ATOM 782 O O . GLY A 1 101 ? 0.223 0.091 -8.425 1.00 95.75 101 GLY A O 1
ATOM 783 N N . THR A 1 102 ? 0.137 -0.320 -10.633 1.00 96.00 102 THR A N 1
ATOM 784 C CA . THR A 1 102 ? 0.378 1.057 -11.097 1.00 96.00 102 THR A CA 1
ATOM 785 C C . THR A 1 102 ? -0.926 1.798 -11.398 1.00 96.00 102 THR A C 1
ATOM 787 O O . THR A 1 102 ? -0.931 3.019 -11.531 1.00 96.00 102 THR A O 1
ATOM 790 N N . TYR A 1 103 ? -2.035 1.063 -11.480 1.00 95.75 103 TYR A N 1
ATOM 791 C CA . TYR A 1 103 ? -3.370 1.558 -11.769 1.00 95.75 103 TYR A CA 1
ATOM 792 C C . TYR A 1 103 ? -4.411 0.680 -11.068 1.00 95.75 103 TYR A C 1
ATOM 794 O O . TYR A 1 103 ? -4.186 -0.517 -10.896 1.00 95.75 103 TYR A O 1
ATOM 802 N N . PHE A 1 104 ? -5.532 1.287 -10.677 1.00 97.00 104 PHE A N 1
ATOM 803 C CA . PHE A 1 104 ? -6.637 0.627 -9.988 1.00 97.00 104 PHE A CA 1
ATOM 804 C C . PHE A 1 104 ? -7.962 1.178 -10.510 1.00 97.00 104 PHE A C 1
ATOM 806 O O . PHE A 1 104 ? -8.131 2.388 -10.683 1.00 97.00 104 PHE A O 1
ATOM 813 N N . THR A 1 105 ? -8.898 0.275 -10.755 1.00 97.44 105 THR A N 1
ATOM 814 C CA . THR A 1 105 ? -10.274 0.563 -11.149 1.00 97.44 105 THR A CA 1
ATOM 815 C C . THR A 1 105 ? -11.169 0.757 -9.925 1.00 97.44 105 THR A C 1
ATOM 817 O O . THR A 1 105 ? -10.769 0.552 -8.777 1.00 97.44 105 THR A O 1
ATOM 820 N N . ARG A 1 106 ? -12.425 1.153 -10.150 1.00 97.19 106 ARG A N 1
ATOM 821 C CA . ARG A 1 106 ? -13.414 1.212 -9.067 1.00 97.19 106 ARG A CA 1
ATOM 822 C C . ARG A 1 106 ? -13.735 -0.188 -8.543 1.00 97.19 106 ARG A C 1
ATOM 824 O O . ARG A 1 106 ? -13.977 -0.355 -7.350 1.00 97.19 106 ARG A O 1
ATOM 831 N N . GLU A 1 107 ? -13.753 -1.165 -9.436 1.00 97.62 107 GLU A N 1
ATOM 832 C CA . GLU A 1 107 ? -14.029 -2.567 -9.156 1.00 97.62 107 GLU A CA 1
ATOM 833 C C . GLU A 1 107 ? -12.982 -3.131 -8.192 1.00 97.62 107 GLU A C 1
ATOM 835 O O . GLU A 1 107 ? -13.363 -3.701 -7.173 1.00 97.62 107 GLU A O 1
ATOM 840 N N . ASP A 1 108 ? -11.700 -2.837 -8.429 1.00 96.94 108 ASP A N 1
ATOM 841 C CA . ASP A 1 108 ? -10.594 -3.181 -7.528 1.00 96.94 108 ASP A CA 1
ATOM 842 C C . ASP A 1 108 ? -10.822 -2.650 -6.103 1.00 96.94 108 ASP A C 1
ATOM 844 O O . ASP A 1 108 ? -10.739 -3.379 -5.110 1.00 96.94 108 ASP A O 1
ATOM 848 N N . TYR A 1 109 ? -11.154 -1.360 -5.979 1.00 97.88 109 TYR A N 1
ATOM 849 C CA . TYR A 1 109 ? -11.398 -0.754 -4.670 1.00 97.88 109 TYR A CA 1
ATOM 850 C C . TYR A 1 109 ? -12.607 -1.359 -3.960 1.00 97.88 109 TYR A C 1
ATOM 852 O O . TYR A 1 109 ? -12.583 -1.518 -2.736 1.00 97.88 109 TYR A O 1
ATOM 860 N N . ASN A 1 110 ? -13.655 -1.694 -4.710 1.00 97.62 110 ASN A N 1
ATOM 861 C CA . ASN A 1 110 ? -14.863 -2.297 -4.168 1.00 97.62 110 ASN A CA 1
ATOM 862 C C . ASN A 1 110 ? -14.620 -3.741 -3.713 1.00 97.62 110 ASN A C 1
ATOM 864 O O . ASN A 1 110 ? -15.059 -4.099 -2.622 1.00 97.62 110 ASN A O 1
ATOM 868 N N . GLU A 1 111 ? -13.892 -4.544 -4.495 1.00 96.81 111 GLU A N 1
ATOM 869 C CA . GLU A 1 111 ? -13.550 -5.933 -4.163 1.00 96.81 111 GLU A CA 1
ATOM 870 C C . GLU A 1 111 ? -12.849 -6.014 -2.801 1.00 96.81 111 GLU A C 1
ATOM 872 O O . GLU A 1 111 ? -13.267 -6.748 -1.899 1.00 96.81 111 GLU A O 1
ATOM 877 N N . PHE A 1 112 ? -11.841 -5.167 -2.596 1.00 95.62 112 PHE A N 1
ATOM 878 C CA . PHE A 1 112 ? -11.061 -5.148 -1.360 1.00 95.62 112 PHE A CA 1
ATOM 879 C C . PHE A 1 112 ? -11.614 -4.209 -0.281 1.00 95.62 112 PHE A C 1
ATOM 881 O O . PHE A 1 112 ? -11.029 -4.105 0.800 1.00 95.62 112 PHE A O 1
ATOM 888 N N . HIS A 1 113 ? -12.760 -3.568 -0.538 1.00 96.75 113 HIS A N 1
ATOM 889 C CA . HIS A 1 113 ? -13.427 -2.639 0.376 1.00 96.75 113 HIS A CA 1
ATOM 890 C C . HIS A 1 113 ? -12.496 -1.508 0.858 1.00 96.75 113 HIS A C 1
ATOM 892 O O . HIS A 1 113 ? -12.486 -1.142 2.039 1.00 96.75 113 HIS A O 1
ATOM 898 N N . ILE A 1 114 ? -11.689 -0.972 -0.061 1.00 97.12 114 ILE A N 1
ATOM 899 C CA . ILE A 1 114 ? -10.707 0.079 0.208 1.00 97.12 114 ILE A CA 1
ATOM 900 C C . ILE A 1 114 ? -11.441 1.393 0.517 1.00 97.12 114 ILE A C 1
ATOM 902 O O . ILE A 1 114 ? -12.211 1.873 -0.322 1.00 97.12 114 ILE A O 1
ATOM 906 N N . PRO A 1 115 ? -11.212 2.027 1.682 1.00 97.06 115 PRO A N 1
ATOM 907 C CA . PRO A 1 115 ? -11.892 3.268 2.024 1.00 97.06 115 PRO A CA 1
ATOM 908 C C . PRO A 1 115 ? -11.490 4.402 1.079 1.00 97.06 115 PRO A C 1
ATOM 910 O O . PRO A 1 115 ? -10.311 4.586 0.778 1.00 97.06 115 PRO A O 1
ATOM 913 N N . GLY A 1 116 ? -12.470 5.209 0.657 1.00 97.31 116 GLY A N 1
ATOM 914 C CA . GLY A 1 116 ? -12.266 6.309 -0.296 1.00 97.31 116 GLY A CA 1
ATOM 915 C C . GLY A 1 116 ? -11.164 7.290 0.108 1.00 97.31 116 GLY A C 1
ATOM 916 O O . GLY A 1 116 ? -10.468 7.822 -0.749 1.00 97.31 116 GLY A O 1
ATOM 917 N N . GLY A 1 117 ? -10.931 7.470 1.412 1.00 96.56 117 GLY A N 1
ATOM 918 C CA . GLY A 1 117 ? -9.874 8.339 1.917 1.00 96.56 117 GLY A CA 1
ATOM 919 C C . GLY A 1 117 ? -8.457 7.914 1.520 1.00 96.56 117 GLY A C 1
ATOM 920 O O . GLY A 1 117 ? -7.565 8.763 1.527 1.00 96.56 117 GLY A O 1
ATOM 921 N N . ILE A 1 118 ? -8.220 6.649 1.163 1.00 97.06 118 ILE A N 1
ATOM 922 C CA . ILE A 1 118 ? -6.888 6.157 0.774 1.00 97.06 118 ILE A CA 1
ATOM 923 C C . ILE A 1 118 ? -6.787 5.737 -0.695 1.00 97.06 118 ILE A C 1
ATOM 925 O O . ILE A 1 118 ? -5.709 5.324 -1.115 1.00 97.06 118 ILE A O 1
ATOM 929 N N . GLN A 1 119 ? -7.862 5.830 -1.477 1.00 97.06 119 GLN A N 1
ATOM 930 C CA . GLN A 1 119 ? -7.837 5.538 -2.916 1.00 97.06 119 GLN A CA 1
ATOM 931 C C . GLN A 1 119 ? -6.964 6.566 -3.664 1.00 97.06 119 GLN A C 1
ATOM 933 O O . GLN A 1 119 ? -6.725 7.667 -3.152 1.00 97.06 119 GLN A O 1
ATOM 938 N N . LEU A 1 120 ? -6.403 6.171 -4.813 1.00 93.69 120 LEU A N 1
ATOM 939 C CA . LEU A 1 120 ? -5.609 7.053 -5.685 1.00 93.69 120 LEU A CA 1
ATOM 940 C C . LEU A 1 120 ? -6.483 7.988 -6.515 1.00 93.69 120 LEU A C 1
ATOM 942 O O . LEU A 1 120 ? -7.590 7.555 -6.905 1.00 93.69 120 LEU A O 1
#

Radius of gyration: 25.19 Å; chains: 1; bounding box: 31×50×89 Å